Protein AF-A0A529NEW7-F1 (afdb_monomer_lite)

Secondary structure (DSSP, 8-state):
-HHHHHHHHHHHHS-SSHHHHHHHHHHHHHTTT--EEEEEEEPPPSS---HHHHHHT-EEEEEEE-TT-TTSTTTTTT-TTT-TTHHHHHTT-S---GGGTS-TTSTTTSSTT--

pLDDT: mean 74.35, std 9.17, range [50.81, 93.56]

Foldseek 3Di:
DVVVVCVLQVQLVPDPDVLSSQVSNVVSCVVVVDQKDKDWDFDDDPDDDDPVSRVVRDTDIDIDGDPPCVVQPNVLCVDPVNNQCPVVVVVVPPDDDSCVRQPCPDPSCVSPPDD

Radius of gyration: 15.94 Å; chains: 1; bounding box: 38×39×32 Å

Structure (mmCIF, N/CA/C/O backbone):
data_AF-A0A529NEW7-F1
#
_entry.id   AF-A0A529NEW7-F1
#
loop_
_atom_site.group_PDB
_atom_site.id
_atom_site.type_symbol
_atom_site.label_atom_id
_atom_site.label_alt_id
_atom_site.label_comp_id
_atom_site.label_asym_id
_atom_site.label_entity_id
_atom_site.label_seq_id
_atom_site.pdbx_PDB_ins_code
_atom_site.Cartn_x
_atom_site.Cartn_y
_atom_site.Cartn_z
_atom_site.occupancy
_atom_site.B_iso_or_equiv
_atom_site.auth_seq_id
_atom_site.auth_comp_id
_atom_site.auth_asym_id
_atom_site.auth_atom_id
_atom_site.pdbx_PDB_model_num
ATOM 1 N N . MET A 1 1 ? -23.322 -3.957 4.641 1.00 61.03 1 MET A N 1
ATOM 2 C CA . MET A 1 1 ? -21.962 -4.341 4.194 1.00 61.03 1 MET A CA 1
ATOM 3 C C . MET A 1 1 ? -21.056 -3.117 4.119 1.00 61.03 1 MET A C 1
ATOM 5 O O . MET A 1 1 ? -20.051 -3.115 4.811 1.00 61.03 1 MET A O 1
ATOM 9 N N . LEU A 1 2 ? -21.456 -2.055 3.404 1.00 62.28 2 LEU A N 1
ATOM 10 C CA . LEU A 1 2 ? -20.722 -0.779 3.359 1.00 62.28 2 LEU A CA 1
ATOM 11 C C . LEU A 1 2 ? -20.523 -0.141 4.748 1.00 62.28 2 LEU A C 1
ATOM 13 O O . LEU A 1 2 ? -19.419 0.265 5.078 1.00 62.28 2 LEU A O 1
ATOM 17 N N . SER A 1 3 ? -21.563 -0.140 5.589 1.00 65.56 3 SER A N 1
ATOM 18 C CA . SER A 1 3 ? -21.508 0.396 6.959 1.00 65.56 3 SER A CA 1
ATOM 19 C C . SER A 1 3 ? -20.486 -0.310 7.854 1.00 65.56 3 SER A C 1
ATOM 21 O O . SER A 1 3 ? -19.745 0.355 8.561 1.00 65.56 3 SER A O 1
ATOM 23 N N . ARG A 1 4 ? -20.391 -1.646 7.777 1.00 68.94 4 ARG A N 1
ATOM 24 C CA . ARG A 1 4 ? -19.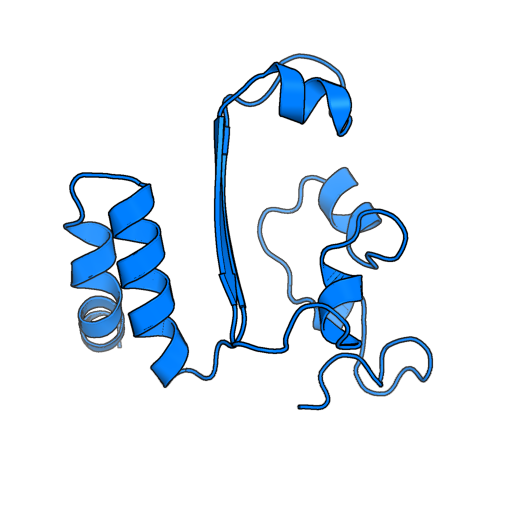399 -2.431 8.536 1.00 68.94 4 ARG A CA 1
ATOM 25 C C . ARG A 1 4 ? -17.976 -2.163 8.050 1.00 68.94 4 ARG A C 1
ATOM 27 O O . ARG A 1 4 ? -17.074 -2.063 8.863 1.00 68.94 4 ARG A O 1
ATOM 34 N N . LEU A 1 5 ? -17.788 -2.021 6.737 1.00 69.75 5 LEU A N 1
ATOM 35 C CA . LEU A 1 5 ? -16.500 -1.651 6.144 1.00 69.75 5 LEU A CA 1
ATOM 36 C C . LEU A 1 5 ? -16.070 -0.243 6.570 1.00 69.75 5 LEU A C 1
ATOM 38 O O . LEU A 1 5 ? -14.916 -0.051 6.937 1.00 69.75 5 LEU A O 1
ATOM 42 N N . MET A 1 6 ? -17.005 0.712 6.578 1.00 73.81 6 MET A N 1
ATOM 43 C CA . MET A 1 6 ? -16.754 2.086 7.015 1.00 73.81 6 MET A CA 1
ATOM 44 C C . MET A 1 6 ? -16.302 2.151 8.471 1.00 73.81 6 MET A C 1
ATOM 46 O O . MET A 1 6 ? -15.347 2.863 8.738 1.00 73.81 6 MET A O 1
ATOM 50 N N . THR A 1 7 ? -16.876 1.347 9.373 1.00 79.50 7 THR A N 1
ATOM 51 C CA . THR A 1 7 ? -16.435 1.288 10.780 1.00 79.50 7 THR A CA 1
ATOM 52 C C . THR A 1 7 ? -14.944 0.969 10.928 1.00 79.50 7 THR A C 1
ATOM 54 O O . THR A 1 7 ? -14.300 1.491 11.830 1.00 79.50 7 THR A O 1
ATOM 57 N N . HIS A 1 8 ? -14.372 0.154 10.037 1.00 81.81 8 HIS A N 1
ATOM 58 C CA . HIS A 1 8 ? -12.942 -0.157 10.082 1.00 81.81 8 HIS A CA 1
ATOM 59 C C . HIS A 1 8 ? -12.075 0.961 9.483 1.00 81.81 8 HIS A C 1
ATOM 61 O O . HIS A 1 8 ? -10.956 1.165 9.930 1.00 81.81 8 HIS A O 1
ATOM 67 N N . VAL A 1 9 ? -12.559 1.715 8.493 1.00 81.75 9 VAL A N 1
ATOM 68 C CA . VAL A 1 9 ? -11.734 2.706 7.768 1.00 81.75 9 VAL A CA 1
ATOM 69 C C . VAL A 1 9 ? -12.030 4.163 8.131 1.00 81.75 9 VAL A C 1
ATOM 71 O O . VAL A 1 9 ? -11.369 5.063 7.621 1.00 81.75 9 VAL A O 1
ATOM 74 N N . GLU A 1 10 ? -12.993 4.415 9.016 1.00 90.06 10 GLU A N 1
ATOM 75 C CA . GLU A 1 10 ? -13.426 5.758 9.422 1.00 90.06 10 GLU A CA 1
ATOM 76 C C . GLU A 1 10 ? -12.279 6.584 10.010 1.00 90.06 10 GLU A C 1
ATOM 78 O O . GLU A 1 10 ? -12.079 7.728 9.607 1.00 90.06 10 GLU A O 1
ATOM 83 N N . ALA A 1 11 ? -11.461 5.983 10.878 1.00 89.56 11 ALA A N 1
ATOM 84 C CA . ALA A 1 11 ? -10.292 6.648 11.450 1.00 89.56 11 ALA A CA 1
ATOM 85 C C . ALA A 1 11 ? -9.264 7.048 10.377 1.00 89.56 11 ALA A C 1
ATOM 87 O O . ALA A 1 11 ? -8.695 8.134 10.442 1.00 89.56 11 ALA A O 1
ATOM 88 N N . ALA A 1 12 ? -9.064 6.205 9.359 1.00 90.44 12 ALA A N 1
ATOM 89 C CA . ALA A 1 12 ? -8.183 6.523 8.239 1.00 90.44 12 ALA A CA 1
ATOM 90 C C . ALA A 1 12 ? -8.754 7.642 7.356 1.00 90.44 12 ALA A C 1
ATOM 92 O O . ALA A 1 12 ? -8.002 8.470 6.851 1.00 90.44 12 ALA A O 1
ATOM 93 N N . TYR A 1 13 ? -10.078 7.687 7.186 1.00 89.19 13 TYR A N 1
ATOM 94 C CA . TYR A 1 13 ? -10.760 8.731 6.420 1.00 89.19 13 TYR A CA 1
ATOM 95 C C . TYR A 1 13 ? -10.756 10.090 7.134 1.00 89.19 13 TYR A C 1
ATOM 97 O O . TYR A 1 13 ? -10.606 11.124 6.489 1.00 89.19 13 TYR A O 1
ATOM 105 N N . ALA A 1 14 ? -10.903 10.092 8.459 1.00 93.56 14 ALA A N 1
ATOM 106 C CA . ALA A 1 14 ? -10.902 11.299 9.283 1.00 93.56 14 ALA A CA 1
ATOM 107 C C . ALA A 1 14 ? -9.491 11.831 9.598 1.00 93.56 14 ALA A C 1
ATOM 109 O O . ALA A 1 14 ? -9.356 12.890 10.215 1.00 93.56 14 ALA A O 1
ATOM 110 N N . ALA A 1 15 ? -8.442 11.101 9.213 1.00 93.25 15 ALA A N 1
ATOM 111 C CA . ALA A 1 15 ? -7.071 11.432 9.558 1.00 93.25 15 ALA A CA 1
ATOM 112 C C . ALA A 1 15 ? -6.609 12.759 8.914 1.00 93.25 15 ALA A C 1
ATOM 114 O O . ALA A 1 15 ? -6.791 12.964 7.711 1.00 93.25 15 ALA A O 1
ATOM 115 N N . PRO A 1 16 ? -5.966 13.660 9.683 1.00 91.94 16 PRO A N 1
ATOM 116 C CA . PRO A 1 16 ? -5.578 14.987 9.202 1.00 91.94 16 PRO A CA 1
ATOM 117 C C . PRO A 1 16 ? -4.339 14.958 8.300 1.00 91.94 16 PRO A C 1
ATOM 119 O O . PRO A 1 16 ? -4.088 15.905 7.554 1.00 91.94 16 PRO A O 1
ATOM 122 N N . THR A 1 17 ? -3.554 13.881 8.364 1.00 87.12 17 THR A N 1
ATOM 123 C CA . THR A 1 17 ? -2.366 13.688 7.539 1.00 87.12 17 THR A CA 1
ATOM 124 C C . THR A 1 17 ? -2.406 12.333 6.846 1.00 87.12 17 THR A C 1
ATOM 126 O O . THR A 1 17 ? -3.041 11.381 7.299 1.00 87.12 17 THR A O 1
ATOM 129 N N . ALA A 1 18 ? -1.692 12.225 5.728 1.00 82.19 18 ALA A N 1
ATOM 130 C CA . ALA A 1 18 ? -1.585 10.965 5.006 1.00 82.19 18 ALA A CA 1
ATOM 131 C C . ALA A 1 18 ? -0.773 9.905 5.786 1.00 82.19 18 ALA A C 1
ATOM 133 O O . ALA A 1 18 ? -0.961 8.706 5.568 1.00 82.19 18 ALA A O 1
ATOM 134 N N . GLU A 1 19 ? 0.092 10.325 6.713 1.00 82.19 19 GLU A N 1
ATOM 135 C CA . GLU A 1 19 ? 0.772 9.426 7.649 1.00 82.19 19 GLU A CA 1
ATOM 136 C C . GLU A 1 19 ? -0.219 8.841 8.662 1.00 82.19 19 GLU A C 1
ATOM 138 O O . GLU A 1 19 ? -0.342 7.619 8.748 1.00 82.19 19 GLU A O 1
ATOM 143 N N . ASP A 1 20 ? -1.010 9.690 9.324 1.00 87.38 20 ASP A N 1
ATOM 144 C CA . ASP A 1 20 ? -2.048 9.261 10.272 1.00 87.38 20 ASP A CA 1
ATOM 145 C C . ASP A 1 20 ? -3.082 8.348 9.598 1.00 87.38 20 ASP A C 1
ATOM 147 O O . ASP A 1 20 ? -3.469 7.318 10.152 1.00 87.38 20 ASP A O 1
ATOM 151 N N . ALA A 1 21 ? -3.469 8.669 8.357 1.00 89.25 21 ALA A N 1
ATOM 152 C CA . ALA A 1 21 ? -4.369 7.840 7.559 1.00 89.25 21 ALA A CA 1
ATOM 153 C C . ALA A 1 21 ? -3.787 6.439 7.327 1.00 89.25 21 ALA A C 1
ATOM 155 O O . ALA A 1 21 ? -4.501 5.440 7.392 1.00 89.25 21 ALA A O 1
ATOM 156 N N . SER A 1 22 ? -2.476 6.357 7.084 1.00 85.75 22 SER A N 1
ATOM 157 C CA . SER A 1 22 ? -1.773 5.091 6.860 1.00 85.75 22 SER A CA 1
ATOM 158 C C . SER A 1 22 ? -1.707 4.241 8.122 1.00 85.75 22 SER A C 1
ATOM 160 O O . SER A 1 22 ? -1.927 3.032 8.053 1.00 85.75 22 SER A O 1
ATOM 162 N N . VAL A 1 23 ? -1.425 4.867 9.268 1.00 86.94 23 VAL A N 1
ATOM 163 C CA . VAL A 1 23 ? -1.381 4.199 10.575 1.00 86.94 23 VAL A CA 1
ATOM 164 C C . VAL A 1 23 ? -2.757 3.657 10.944 1.00 86.94 23 VAL A C 1
ATOM 166 O O . VAL A 1 23 ? -2.887 2.469 11.240 1.00 86.94 23 VAL A O 1
ATOM 169 N N . ALA A 1 24 ? -3.791 4.494 10.850 1.00 89.56 24 ALA A N 1
ATOM 170 C CA . ALA A 1 24 ? -5.162 4.095 11.142 1.00 89.56 24 ALA A CA 1
ATOM 171 C C . ALA A 1 24 ? -5.648 2.979 10.203 1.00 89.56 24 ALA A C 1
ATOM 173 O O . ALA A 1 24 ? -6.288 2.029 10.651 1.00 89.56 24 ALA A O 1
ATOM 174 N N . PHE A 1 25 ? -5.301 3.049 8.913 1.00 88.25 25 PHE A N 1
ATOM 175 C CA . PHE A 1 25 ? -5.662 2.004 7.961 1.00 88.25 25 PHE A CA 1
ATOM 176 C C . PHE A 1 25 ? -4.957 0.678 8.265 1.00 88.25 25 PHE A C 1
ATOM 178 O O . PHE A 1 25 ? -5.594 -0.368 8.193 1.00 88.25 25 PHE A O 1
ATOM 185 N N . PHE A 1 26 ? -3.671 0.685 8.635 1.00 87.38 26 PHE A N 1
ATOM 186 C CA . PHE A 1 26 ? -2.984 -0.554 9.010 1.00 87.38 26 PHE A CA 1
ATOM 187 C C . PHE A 1 26 ? -3.611 -1.204 10.237 1.00 87.38 26 PHE A C 1
ATOM 189 O O . PHE A 1 26 ? -3.938 -2.384 10.167 1.00 87.38 26 PHE A O 1
ATOM 196 N N . ALA A 1 27 ? -3.832 -0.433 11.306 1.00 87.44 27 ALA A N 1
ATOM 197 C CA . ALA A 1 27 ? -4.456 -0.931 12.531 1.00 87.44 27 ALA A CA 1
ATOM 198 C C . ALA A 1 27 ? -5.808 -1.597 12.236 1.00 87.44 27 ALA A C 1
ATOM 200 O O . ALA A 1 27 ? -6.082 -2.696 12.704 1.00 87.44 27 ALA A O 1
ATOM 201 N N . ALA A 1 28 ? -6.614 -0.985 11.367 1.00 88.75 28 ALA A N 1
ATOM 202 C CA . ALA A 1 28 ? -7.870 -1.570 10.920 1.00 88.75 28 ALA A CA 1
ATOM 203 C C . ALA A 1 28 ? -7.697 -2.870 10.121 1.00 88.75 28 ALA A C 1
ATOM 205 O O . ALA A 1 28 ? -8.532 -3.766 10.213 1.00 88.75 28 ALA A O 1
ATOM 206 N N . MET A 1 29 ? -6.647 -2.975 9.303 1.00 85.88 29 MET A N 1
ATOM 207 C CA . MET A 1 29 ? -6.370 -4.151 8.473 1.00 85.88 29 MET A CA 1
ATOM 208 C C . MET A 1 29 ? -5.703 -5.299 9.244 1.00 85.88 29 MET A C 1
ATOM 210 O O . MET A 1 29 ? -5.742 -6.440 8.772 1.00 85.88 29 MET A O 1
ATOM 214 N N . GLU A 1 30 ? -5.131 -5.049 10.425 1.00 82.50 30 GLU A N 1
ATOM 215 C CA . GLU A 1 30 ? -4.619 -6.111 11.302 1.00 82.50 30 GLU A CA 1
ATOM 216 C C . GLU A 1 30 ? -5.725 -7.095 11.705 1.00 82.50 30 GLU A C 1
ATOM 218 O O . GLU A 1 30 ? -5.485 -8.306 11.686 1.00 82.50 30 GLU A O 1
ATOM 223 N N . ASP A 1 31 ? -6.949 -6.609 11.939 1.00 83.69 31 ASP A N 1
ATOM 224 C CA . ASP A 1 31 ? -8.136 -7.438 12.214 1.00 83.69 31 ASP A CA 1
ATOM 225 C C . ASP A 1 31 ? -8.468 -8.396 11.057 1.00 83.69 31 ASP A C 1
ATOM 227 O O . ASP A 1 31 ? -9.048 -9.465 11.251 1.00 83.69 31 ASP A O 1
ATOM 231 N N . PHE A 1 32 ? -8.056 -8.040 9.838 1.00 82.69 32 PHE A N 1
ATOM 232 C CA . PHE A 1 32 ? -8.205 -8.855 8.630 1.00 82.69 32 PHE A CA 1
ATOM 233 C C . PHE A 1 32 ? -6.956 -9.698 8.333 1.00 82.69 32 PHE A C 1
ATOM 235 O O . PHE A 1 32 ? -6.870 -10.365 7.301 1.00 82.69 32 PHE A O 1
ATOM 242 N N . GLY A 1 33 ? -5.980 -9.698 9.243 1.00 81.75 33 GLY A N 1
ATOM 243 C CA . GLY A 1 33 ? -4.771 -10.503 9.164 1.00 81.75 33 GLY A CA 1
ATOM 244 C C . GLY A 1 33 ? -3.673 -9.915 8.283 1.00 81.75 33 GLY A C 1
ATOM 245 O O . GLY A 1 33 ? -2.786 -10.678 7.887 1.00 81.75 33 GLY A O 1
ATOM 246 N N . ALA A 1 34 ? -3.708 -8.613 7.978 1.00 79.38 34 ALA A N 1
ATOM 247 C CA . ALA A 1 34 ? -2.595 -7.935 7.324 1.00 79.38 34 ALA A CA 1
ATOM 248 C C . ALA A 1 34 ? -1.353 -7.941 8.233 1.00 79.38 34 ALA A C 1
ATOM 250 O O . ALA A 1 34 ? -1.423 -7.645 9.423 1.00 79.38 34 ALA A O 1
ATOM 251 N N . SER A 1 35 ? -0.200 -8.301 7.672 1.00 76.19 35 SER A N 1
ATOM 252 C CA . SER A 1 35 ? 1.098 -8.320 8.370 1.00 76.19 35 SER A CA 1
ATOM 253 C C . SER A 1 35 ? 2.076 -7.263 7.848 1.00 76.19 35 SER A C 1
ATOM 255 O O . SER A 1 35 ? 3.142 -7.063 8.435 1.00 76.19 35 SER A O 1
ATOM 257 N N . TYR A 1 36 ? 1.704 -6.599 6.751 1.00 78.25 36 TYR A N 1
ATOM 258 C CA . TYR A 1 36 ? 2.467 -5.564 6.075 1.00 78.25 36 TYR A CA 1
ATOM 259 C C . TYR A 1 36 ? 1.518 -4.571 5.395 1.00 78.25 36 TYR A C 1
ATOM 261 O O . TYR A 1 36 ? 0.602 -4.975 4.676 1.00 78.25 36 TYR A O 1
ATOM 269 N N . LEU A 1 37 ? 1.785 -3.280 5.571 1.00 79.31 37 LEU A N 1
ATOM 270 C CA . LEU A 1 37 ? 1.214 -2.203 4.775 1.00 79.31 37 LEU A CA 1
ATOM 271 C C . LEU A 1 37 ? 2.305 -1.198 4.423 1.00 79.31 37 LEU A C 1
ATOM 273 O O . LEU A 1 37 ? 3.147 -0.827 5.243 1.00 79.31 37 LEU A O 1
ATOM 277 N N . GLN A 1 38 ? 2.251 -0.708 3.191 1.00 80.06 38 GLN A N 1
ATOM 278 C CA . GLN A 1 38 ? 3.045 0.431 2.775 1.00 80.06 38 GLN A CA 1
ATOM 279 C C . GLN A 1 38 ? 2.175 1.403 2.010 1.00 80.06 38 GLN A C 1
ATOM 281 O O . GLN A 1 38 ? 1.550 1.049 1.010 1.00 80.06 38 GLN A O 1
ATOM 286 N N . THR A 1 39 ? 2.207 2.648 2.450 1.00 77.38 39 THR A N 1
ATOM 287 C CA . THR A 1 39 ? 1.630 3.768 1.729 1.00 77.38 39 THR A CA 1
ATOM 288 C C . THR A 1 39 ? 2.760 4.584 1.127 1.00 77.38 39 THR A C 1
ATOM 290 O O . THR A 1 39 ? 3.835 4.761 1.706 1.00 77.38 39 THR A O 1
ATOM 293 N N . ARG A 1 40 ? 2.546 5.024 -0.108 1.00 76.69 40 ARG A N 1
ATOM 294 C CA . ARG A 1 40 ? 3.472 5.907 -0.806 1.00 76.69 40 ARG A CA 1
ATOM 295 C C . ARG A 1 40 ? 2.690 7.103 -1.298 1.00 76.69 40 ARG A C 1
ATOM 297 O O . ARG A 1 40 ? 1.790 6.938 -2.119 1.00 76.69 40 ARG A O 1
ATOM 304 N N . LEU A 1 41 ? 3.070 8.287 -0.839 1.00 72.62 41 LEU A N 1
ATOM 305 C CA . LEU A 1 41 ? 2.608 9.537 -1.417 1.00 72.62 41 LEU A CA 1
ATOM 306 C C . LEU A 1 41 ? 3.789 10.167 -2.139 1.00 72.62 41 LEU A C 1
ATOM 308 O O . LEU A 1 41 ? 4.786 10.518 -1.516 1.00 72.62 41 LEU A O 1
ATOM 312 N N . TYR A 1 42 ? 3.691 10.295 -3.454 1.00 72.12 42 TYR A N 1
ATOM 313 C CA . TYR A 1 42 ? 4.729 10.914 -4.268 1.00 72.12 42 TYR A CA 1
ATOM 314 C C . TYR A 1 42 ? 4.092 11.747 -5.371 1.00 72.12 42 TYR A C 1
ATOM 316 O O . TYR A 1 42 ? 2.971 11.481 -5.815 1.00 72.12 42 TYR A O 1
ATOM 324 N N . ARG A 1 43 ? 4.827 12.755 -5.844 1.00 67.94 43 ARG A N 1
ATOM 325 C CA . ARG A 1 43 ? 4.475 13.427 -7.095 1.00 67.94 43 ARG A CA 1
ATOM 326 C C . ARG A 1 43 ? 4.875 12.504 -8.232 1.00 67.94 43 ARG A C 1
ATOM 328 O O . ARG A 1 43 ? 6.036 12.121 -8.331 1.00 67.94 43 ARG A O 1
ATOM 335 N N . ARG A 1 44 ? 3.921 12.106 -9.073 1.00 72.19 44 ARG A N 1
ATOM 336 C CA . ARG A 1 44 ? 4.224 11.232 -10.209 1.00 72.19 44 ARG A CA 1
ATOM 337 C C . ARG A 1 44 ? 5.176 11.965 -11.173 1.00 72.19 44 ARG A C 1
ATOM 339 O O . ARG A 1 44 ? 4.797 13.031 -11.659 1.00 72.19 44 ARG A O 1
ATOM 346 N N . PRO A 1 45 ? 6.380 11.430 -11.457 1.00 70.06 45 PRO A N 1
ATOM 347 C CA . PRO A 1 45 ? 7.286 12.032 -12.431 1.00 70.06 45 PRO A CA 1
ATOM 348 C C . PRO A 1 45 ? 6.640 12.078 -13.821 1.00 70.06 45 PRO A C 1
ATOM 350 O O . PRO A 1 45 ? 5.964 11.131 -14.219 1.00 70.06 45 PRO A O 1
ATOM 353 N N . ALA A 1 46 ? 6.883 13.152 -14.577 1.00 76.62 46 ALA A N 1
ATOM 354 C CA . ALA A 1 46 ? 6.450 13.255 -15.976 1.00 76.62 46 ALA A CA 1
ATOM 355 C C . ALA A 1 46 ? 7.364 12.483 -16.956 1.00 76.62 46 ALA A C 1
ATOM 357 O O . ALA A 1 46 ? 7.001 12.287 -18.111 1.00 76.62 46 ALA A O 1
ATOM 358 N N . ALA A 1 47 ? 8.548 12.055 -16.501 1.00 72.56 47 ALA A N 1
ATOM 359 C CA . ALA A 1 47 ? 9.522 11.284 -17.276 1.00 72.56 47 ALA A CA 1
ATOM 360 C C . ALA A 1 47 ? 9.342 9.763 -17.093 1.00 72.56 47 ALA A C 1
ATOM 362 O O . ALA A 1 47 ? 8.491 9.314 -16.325 1.00 72.56 47 ALA A O 1
ATOM 363 N N . ILE A 1 48 ? 10.183 8.964 -17.765 1.00 70.31 48 ILE A N 1
ATOM 364 C CA . ILE A 1 48 ? 10.223 7.501 -17.601 1.00 70.31 48 ILE A CA 1
ATOM 365 C C . ILE A 1 48 ? 10.353 7.145 -16.111 1.00 70.31 48 ILE A C 1
ATOM 367 O O . ILE A 1 48 ? 11.218 7.661 -15.392 1.00 70.31 48 ILE A O 1
ATOM 371 N N . LEU A 1 49 ? 9.476 6.251 -15.651 1.00 62.16 49 LEU A N 1
ATOM 372 C CA . LEU A 1 49 ? 9.450 5.789 -14.269 1.00 62.16 49 LEU A CA 1
ATOM 373 C C . LEU A 1 49 ? 10.613 4.822 -14.028 1.00 62.16 49 LEU A C 1
ATOM 375 O O . LEU A 1 49 ? 10.638 3.702 -14.530 1.00 62.16 49 LEU A O 1
ATOM 379 N N . THR A 1 50 ? 11.577 5.273 -13.236 1.00 70.69 50 THR A N 1
ATOM 380 C CA . THR A 1 50 ? 12.696 4.493 -12.703 1.00 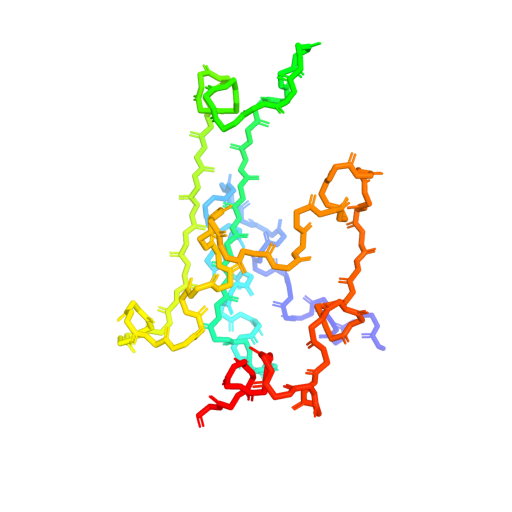70.69 50 THR A CA 1
ATOM 381 C C . THR A 1 50 ? 12.708 4.667 -11.186 1.00 70.69 50 THR A C 1
ATOM 383 O O . THR A 1 50 ? 12.144 5.638 -10.676 1.00 70.69 50 THR A O 1
ATOM 386 N N . SER A 1 51 ? 13.368 3.776 -10.442 1.00 67.06 51 SER A N 1
ATOM 387 C CA . SER A 1 51 ? 13.522 3.945 -8.986 1.00 67.06 51 SER A CA 1
ATOM 388 C C . SER A 1 51 ? 14.159 5.294 -8.636 1.00 67.06 51 SER A C 1
ATOM 390 O O . SER A 1 51 ? 13.711 5.968 -7.711 1.00 67.06 51 SER A O 1
ATOM 392 N N . ALA A 1 52 ? 15.146 5.726 -9.429 1.00 70.44 52 ALA A N 1
ATOM 393 C CA . ALA A 1 52 ? 15.814 7.011 -9.262 1.00 70.44 52 ALA A CA 1
ATOM 394 C C . ALA A 1 52 ? 14.881 8.199 -9.551 1.00 70.44 52 ALA A C 1
ATOM 396 O O . ALA A 1 52 ? 14.825 9.130 -8.751 1.00 70.44 52 ALA A O 1
ATOM 397 N N . SER A 1 53 ? 14.106 8.166 -10.644 1.00 71.25 53 SER A N 1
ATOM 398 C CA . SER A 1 53 ? 13.170 9.256 -10.966 1.00 71.25 53 SER A CA 1
ATOM 399 C C . SER A 1 53 ? 11.998 9.330 -9.985 1.00 71.25 53 SER A C 1
ATOM 401 O O . SER A 1 53 ? 11.561 10.427 -9.648 1.00 71.25 53 SER A O 1
ATOM 403 N N . HIS A 1 54 ? 11.542 8.193 -9.450 1.00 70.69 54 HIS A N 1
ATOM 404 C CA . HIS A 1 54 ? 10.573 8.153 -8.353 1.00 70.69 54 HIS A CA 1
ATOM 405 C C . HIS A 1 54 ? 11.115 8.773 -7.066 1.00 70.69 54 HIS A C 1
ATOM 407 O O . HIS A 1 54 ? 10.402 9.532 -6.418 1.00 70.69 54 HIS A O 1
ATOM 413 N N . TRP A 1 55 ? 12.358 8.456 -6.694 1.00 72.00 55 TRP A N 1
ATOM 414 C CA . TRP A 1 55 ? 12.989 9.021 -5.502 1.00 72.00 55 TRP A CA 1
ATOM 415 C C . TRP A 1 55 ? 13.217 10.529 -5.647 1.00 72.00 55 TRP A C 1
ATOM 417 O O . TRP A 1 55 ? 12.887 11.303 -4.752 1.00 72.00 55 TRP A O 1
ATOM 427 N N . ALA A 1 56 ? 13.706 10.960 -6.812 1.00 76.62 56 ALA A N 1
ATOM 428 C CA . ALA A 1 56 ? 13.974 12.364 -7.113 1.00 76.62 56 ALA A CA 1
ATOM 429 C C . ALA A 1 56 ? 12.706 13.232 -7.163 1.00 76.62 56 ALA A C 1
ATOM 431 O O . ALA A 1 56 ? 12.763 14.413 -6.830 1.00 76.62 56 ALA A O 1
ATOM 432 N N . ALA A 1 57 ? 11.554 12.668 -7.544 1.00 72.75 57 ALA A N 1
ATOM 433 C CA . ALA A 1 57 ? 10.281 13.390 -7.526 1.00 72.75 57 ALA A CA 1
ATOM 434 C C . ALA A 1 57 ? 9.766 13.703 -6.107 1.00 72.75 57 ALA A C 1
ATOM 436 O O . ALA A 1 57 ? 8.809 14.469 -5.950 1.00 72.75 57 ALA A O 1
ATOM 437 N N . GLY A 1 58 ? 10.424 13.156 -5.081 1.00 70.88 58 GLY A N 1
ATOM 438 C CA . GLY A 1 58 ? 10.100 13.375 -3.683 1.00 70.88 58 GLY A CA 1
ATOM 439 C C . GLY A 1 58 ? 8.794 12.705 -3.260 1.00 70.88 58 GLY A C 1
ATOM 440 O O . GLY A 1 58 ? 8.082 12.075 -4.045 1.00 70.88 58 GLY A O 1
ATOM 441 N N . GLY A 1 59 ? 8.477 12.848 -1.978 1.00 71.94 59 GLY A N 1
ATOM 442 C CA . GLY A 1 59 ? 7.353 12.172 -1.344 1.00 71.94 59 GLY A CA 1
ATOM 443 C C . GLY A 1 59 ? 7.768 11.511 -0.041 1.00 71.94 59 GLY A C 1
ATOM 444 O O . GLY A 1 59 ? 8.898 11.678 0.417 1.00 71.94 59 GLY A O 1
ATOM 445 N N . PHE A 1 60 ? 6.854 10.745 0.542 1.00 69.81 60 PHE A N 1
ATOM 446 C CA . PHE A 1 60 ? 7.146 9.925 1.707 1.00 69.81 60 PHE A CA 1
ATOM 447 C C . PHE A 1 60 ? 6.653 8.493 1.498 1.00 69.81 60 PHE A C 1
ATOM 449 O O . PHE A 1 60 ? 5.700 8.222 0.756 1.00 69.81 60 PHE A O 1
ATOM 456 N N . ILE A 1 61 ? 7.352 7.569 2.150 1.00 72.25 61 ILE A N 1
ATOM 457 C CA . ILE A 1 61 ? 6.996 6.158 2.222 1.00 72.25 61 ILE A CA 1
ATOM 458 C C . ILE A 1 61 ? 6.797 5.852 3.698 1.00 72.25 61 ILE A C 1
ATOM 460 O O . ILE A 1 61 ? 7.765 5.874 4.455 1.00 72.25 61 ILE A O 1
ATOM 464 N N . THR A 1 62 ? 5.568 5.533 4.088 1.00 75.12 62 THR A N 1
ATOM 465 C CA . THR A 1 62 ? 5.294 4.989 5.418 1.00 75.12 62 THR A CA 1
ATOM 466 C C . THR A 1 62 ? 5.171 3.482 5.286 1.00 75.12 62 THR A C 1
ATOM 468 O O . THR A 1 62 ? 4.480 2.966 4.403 1.00 75.12 62 THR A O 1
ATOM 471 N N . ARG A 1 63 ? 5.894 2.761 6.142 1.00 77.19 63 ARG A N 1
ATOM 472 C CA . ARG A 1 63 ? 5.897 1.301 6.175 1.00 77.19 63 ARG A CA 1
ATOM 473 C C . ARG A 1 63 ? 5.555 0.832 7.575 1.00 77.19 63 ARG A C 1
ATOM 475 O O . ARG A 1 63 ? 6.240 1.189 8.527 1.00 77.19 63 ARG A O 1
ATOM 482 N N . LEU A 1 64 ? 4.548 -0.024 7.654 1.00 77.88 64 LEU A N 1
ATOM 483 C CA . LEU A 1 64 ? 4.134 -0.698 8.872 1.00 77.88 64 LEU A CA 1
ATOM 484 C C . LEU A 1 64 ? 4.245 -2.199 8.620 1.00 77.88 64 LEU A C 1
ATOM 486 O O . LEU A 1 64 ? 3.698 -2.730 7.654 1.00 77.88 64 LEU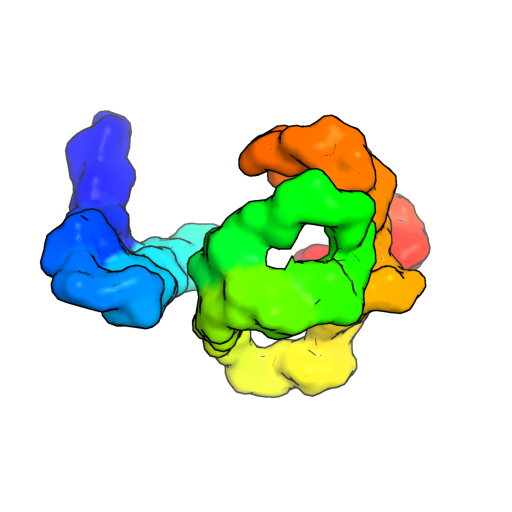 A O 1
ATOM 490 N N . ALA A 1 65 ? 5.040 -2.868 9.443 1.00 77.56 65 ALA A N 1
ATOM 491 C CA . ALA A 1 65 ? 5.289 -4.29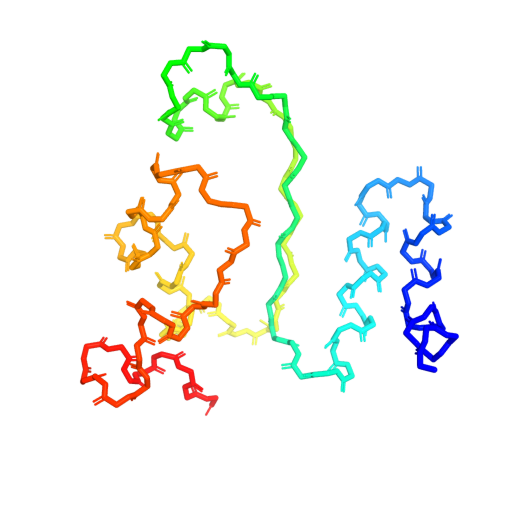6 9.353 1.00 77.56 65 ALA A CA 1
ATOM 492 C C . ALA A 1 65 ? 5.456 -4.858 10.761 1.00 77.56 65 ALA A C 1
ATOM 494 O O . ALA A 1 65 ? 5.911 -4.153 11.666 1.00 77.56 65 ALA A O 1
ATOM 495 N N . ARG A 1 66 ? 5.131 -6.139 10.938 1.00 73.06 66 ARG A N 1
ATOM 496 C CA . ARG A 1 66 ? 5.404 -6.835 12.200 1.00 73.06 66 ARG A CA 1
ATOM 497 C C . ARG A 1 66 ? 6.908 -6.881 12.493 1.00 73.06 66 ARG A C 1
ATOM 499 O O . ARG A 1 66 ? 7.740 -6.896 11.583 1.00 73.06 66 ARG A O 1
ATOM 506 N N . SER A 1 67 ? 7.260 -6.935 13.775 1.00 71.88 67 SER A N 1
ATOM 507 C CA . SER A 1 67 ? 8.641 -7.170 14.202 1.00 71.88 67 SER A CA 1
ATOM 508 C C . SER A 1 67 ? 9.167 -8.498 13.635 1.00 71.88 67 SER A C 1
ATOM 510 O O . SER A 1 67 ? 8.425 -9.470 13.514 1.00 71.88 67 SER A O 1
ATOM 512 N N . GLY A 1 68 ? 10.441 -8.526 13.229 1.00 69.00 68 GLY A N 1
ATOM 513 C CA . GLY A 1 68 ? 11.062 -9.703 12.599 1.00 69.00 68 GLY A CA 1
ATOM 514 C C . GLY A 1 68 ? 10.694 -9.924 11.127 1.00 69.00 68 GLY A C 1
ATOM 515 O O . GLY A 1 68 ? 11.134 -10.900 10.529 1.00 69.00 68 GLY A O 1
ATOM 516 N N . TRP A 1 69 ? 9.915 -9.023 10.519 1.00 70.25 69 TRP A N 1
ATOM 517 C CA . TRP A 1 69 ? 9.607 -9.099 9.093 1.00 70.25 69 TRP A CA 1
ATOM 518 C C . TRP A 1 69 ? 10.839 -8.894 8.185 1.00 70.25 69 TRP A C 1
ATOM 520 O O . TRP A 1 69 ? 10.988 -9.669 7.236 1.00 70.25 69 TRP A O 1
ATOM 530 N N . PRO A 1 70 ? 11.762 -7.940 8.448 1.00 65.56 70 PRO A N 1
ATOM 531 C CA . PRO A 1 70 ? 13.048 -7.896 7.749 1.00 65.56 70 PRO A CA 1
ATOM 532 C C . PRO A 1 70 ? 13.843 -9.193 7.953 1.00 65.56 70 PRO A C 1
ATOM 534 O O . PRO A 1 70 ? 14.105 -9.579 9.089 1.00 65.56 70 PRO A O 1
ATOM 537 N N . GLY A 1 71 ? 14.215 -9.859 6.855 1.00 64.69 71 GLY A N 1
ATOM 538 C CA . GLY A 1 71 ? 14.885 -11.168 6.867 1.00 64.69 71 GLY A CA 1
ATOM 539 C C . GLY A 1 71 ? 13.950 -12.380 6.754 1.00 64.69 71 GLY A C 1
ATOM 540 O O . GLY A 1 71 ? 14.431 -13.503 6.629 1.00 64.69 71 GLY A O 1
ATOM 541 N N . SER A 1 72 ? 12.628 -12.178 6.754 1.00 69.75 72 SER A N 1
ATOM 542 C CA . SER A 1 72 ? 11.678 -13.224 6.358 1.00 69.75 72 SER A CA 1
ATOM 543 C C . SER A 1 72 ? 11.658 -13.397 4.831 1.00 69.75 72 SER A C 1
ATOM 545 O O . SER A 1 72 ? 11.914 -12.421 4.121 1.00 69.75 72 SER A O 1
ATOM 547 N N . PRO A 1 73 ? 11.243 -14.564 4.297 1.00 67.31 73 PRO A N 1
ATOM 548 C CA . PRO A 1 73 ? 10.950 -14.710 2.867 1.00 67.31 73 PRO A CA 1
ATOM 549 C C . PRO A 1 73 ? 9.960 -13.654 2.365 1.00 67.31 73 PRO A C 1
ATOM 551 O O . PRO A 1 73 ? 9.969 -13.306 1.186 1.00 67.31 73 PRO A O 1
ATOM 554 N N . ALA A 1 74 ? 9.135 -13.114 3.275 1.00 65.62 74 ALA A N 1
ATOM 555 C CA . ALA A 1 74 ? 8.181 -12.066 2.972 1.00 65.62 74 ALA A CA 1
ATOM 556 C C . ALA A 1 74 ? 8.757 -10.678 2.731 1.00 65.62 74 ALA A C 1
ATOM 558 O O . ALA A 1 74 ? 8.095 -9.819 2.144 1.00 65.62 74 ALA A O 1
ATOM 559 N N . PHE A 1 75 ? 10.004 -10.467 3.122 1.00 64.75 75 PHE A N 1
ATOM 560 C CA . PHE A 1 75 ? 10.730 -9.244 2.841 1.00 64.75 75 PHE A CA 1
ATOM 561 C C . PHE A 1 75 ? 11.120 -9.127 1.359 1.00 64.75 75 PHE A C 1
ATOM 563 O O . PHE A 1 75 ? 11.054 -8.033 0.786 1.00 64.75 75 PHE A O 1
ATOM 570 N N . ASP A 1 76 ? 11.425 -10.254 0.711 1.00 62.47 76 ASP A N 1
ATOM 571 C CA . ASP A 1 76 ? 11.822 -10.302 -0.701 1.00 62.47 76 ASP A CA 1
ATOM 572 C C . ASP A 1 76 ? 10.683 -9.871 -1.651 1.00 62.47 76 ASP A C 1
ATOM 574 O O . ASP A 1 76 ? 10.952 -9.481 -2.788 1.00 62.47 76 ASP A O 1
ATOM 578 N N . TYR A 1 77 ? 9.424 -9.805 -1.175 1.00 62.25 77 TYR A N 1
ATOM 579 C CA . TYR A 1 77 ? 8.267 -9.270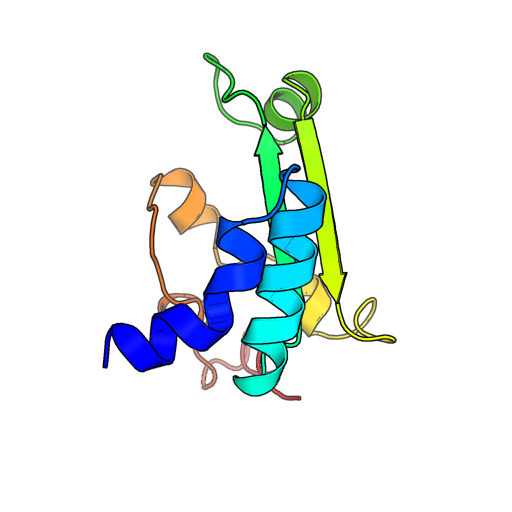 -1.928 1.00 62.25 77 TYR A CA 1
ATOM 580 C C . TYR A 1 77 ? 8.365 -7.808 -2.292 1.00 62.25 77 TYR A C 1
ATOM 582 O O . TYR A 1 77 ? 7.767 -7.368 -3.273 1.00 62.25 77 TYR A O 1
ATOM 590 N N . VAL A 1 78 ? 9.056 -7.031 -1.470 1.00 60.75 78 VAL A N 1
ATOM 591 C CA . VAL A 1 78 ? 9.102 -5.575 -1.610 1.00 60.75 78 VAL A CA 1
ATOM 592 C C . VAL A 1 78 ? 10.449 -5.134 -2.182 1.00 60.75 78 VAL A C 1
ATOM 594 O O . VAL A 1 78 ? 10.585 -3.992 -2.627 1.00 60.75 78 VAL A O 1
ATOM 597 N N . CYS A 1 79 ? 11.429 -6.040 -2.227 1.00 61.03 79 CYS A N 1
ATOM 598 C CA . CYS A 1 79 ? 12.715 -5.798 -2.859 1.00 61.03 79 CYS A CA 1
ATOM 599 C C . CYS A 1 79 ? 12.560 -5.750 -4.385 1.00 61.03 79 CYS A C 1
ATOM 601 O O . CYS A 1 79 ? 12.057 -6.684 -5.000 1.00 61.03 79 CYS A O 1
ATOM 603 N N . PHE A 1 80 ? 13.021 -4.669 -5.017 1.00 55.38 80 PHE A N 1
ATOM 604 C CA . PHE A 1 80 ? 12.935 -4.482 -6.472 1.00 55.38 80 PHE A CA 1
ATOM 605 C C . PHE A 1 80 ? 13.737 -5.504 -7.291 1.00 55.38 80 PHE A C 1
ATOM 607 O O . PHE A 1 80 ? 13.597 -5.527 -8.509 1.00 55.38 80 PHE A O 1
ATOM 614 N N . GLU A 1 81 ? 14.557 -6.333 -6.651 1.00 56.56 81 GLU A N 1
ATOM 615 C CA . GLU A 1 81 ? 15.401 -7.327 -7.316 1.00 56.56 81 GLU A CA 1
ATOM 616 C C . GLU A 1 81 ? 14.670 -8.664 -7.521 1.00 56.56 81 GLU A C 1
ATOM 618 O O . GLU A 1 81 ? 14.848 -9.301 -8.555 1.00 56.56 81 GLU A O 1
ATOM 623 N N . CYS A 1 82 ? 13.783 -9.042 -6.592 1.00 62.38 82 CYS A N 1
ATOM 624 C CA . CYS A 1 82 ? 13.086 -10.338 -6.589 1.00 62.38 82 CYS A CA 1
ATOM 625 C C . CYS A 1 82 ? 11.556 -10.215 -6.697 1.00 62.38 82 CYS A C 1
ATOM 627 O O . CYS A 1 82 ? 10.845 -11.208 -6.550 1.00 62.38 82 CYS A O 1
ATOM 629 N N . ASN A 1 83 ? 11.027 -9.010 -6.934 1.00 68.94 83 ASN A N 1
ATOM 630 C CA . ASN A 1 83 ? 9.588 -8.759 -6.900 1.00 68.94 83 ASN A CA 1
ATOM 631 C C . ASN A 1 83 ? 8.871 -9.333 -8.147 1.00 68.94 83 ASN A C 1
ATOM 633 O O . ASN A 1 83 ? 9.043 -8.801 -9.249 1.00 68.94 83 ASN A O 1
ATOM 637 N N . PRO A 1 84 ? 7.994 -10.346 -8.000 1.00 69.81 84 PRO A N 1
ATOM 638 C CA . PRO A 1 84 ? 7.257 -10.934 -9.125 1.00 69.81 84 PRO A CA 1
ATOM 639 C C . PRO A 1 84 ? 6.258 -9.953 -9.773 1.00 69.81 84 PRO A C 1
ATOM 641 O O . PRO A 1 84 ? 5.760 -10.190 -10.869 1.00 69.81 84 PRO A O 1
ATOM 644 N N . LEU A 1 85 ? 5.989 -8.808 -9.138 1.00 74.06 85 LEU A N 1
ATOM 645 C CA . LEU A 1 85 ? 5.039 -7.796 -9.602 1.00 74.06 85 LEU A CA 1
ATOM 646 C C . LEU A 1 85 ? 5.643 -6.744 -10.538 1.00 74.06 85 LEU A C 1
ATOM 648 O O . LEU A 1 85 ? 4.917 -5.857 -10.991 1.00 74.06 85 LEU A O 1
ATOM 652 N N . LEU A 1 86 ? 6.944 -6.795 -10.845 1.00 69.31 86 LEU A N 1
ATOM 653 C CA . LEU A 1 86 ? 7.584 -5.783 -11.699 1.00 69.31 86 LEU A CA 1
ATOM 654 C C . LEU A 1 86 ? 6.899 -5.643 -13.067 1.00 69.31 86 LEU A C 1
ATOM 656 O O . LEU A 1 86 ? 6.787 -4.526 -13.572 1.00 69.31 86 LEU A O 1
ATOM 660 N N . GLY A 1 87 ? 6.409 -6.742 -13.651 1.00 70.94 87 GLY A N 1
ATOM 661 C CA . GLY A 1 87 ? 5.642 -6.710 -14.903 1.00 70.94 87 GLY A CA 1
ATOM 662 C C . GLY A 1 87 ? 4.330 -5.933 -14.764 1.00 70.94 87 GLY A C 1
ATOM 663 O O . GLY A 1 87 ? 4.056 -5.016 -15.531 1.00 70.94 87 GLY A O 1
ATOM 664 N N . VAL A 1 88 ? 3.577 -6.217 -13.705 1.00 74.31 88 VAL A N 1
ATOM 665 C CA . VAL A 1 88 ? 2.277 -5.593 -13.416 1.00 74.31 88 VAL A CA 1
ATOM 666 C C . VAL A 1 88 ? 2.408 -4.091 -13.147 1.00 74.31 88 VAL A C 1
ATOM 668 O O . VAL A 1 88 ? 1.591 -3.289 -13.604 1.00 74.31 88 VAL A O 1
ATOM 671 N N . ILE A 1 89 ? 3.475 -3.698 -12.445 1.00 66.62 89 ILE A N 1
ATOM 672 C CA . ILE A 1 89 ? 3.818 -2.293 -12.198 1.00 66.62 89 ILE A CA 1
ATOM 673 C C . ILE A 1 89 ? 4.150 -1.581 -13.519 1.00 66.62 89 ILE A C 1
ATOM 675 O O . ILE A 1 89 ? 3.696 -0.455 -13.731 1.00 66.62 89 ILE A O 1
ATOM 679 N N . ARG A 1 90 ? 4.896 -2.226 -14.432 1.00 66.75 90 ARG A N 1
ATOM 680 C CA . ARG A 1 90 ? 5.212 -1.667 -15.764 1.00 66.75 90 ARG A CA 1
ATOM 681 C C . ARG A 1 90 ? 3.959 -1.439 -16.606 1.00 66.75 90 ARG A C 1
ATOM 683 O O . ARG A 1 90 ? 3.864 -0.422 -17.287 1.00 66.75 90 ARG A O 1
ATOM 690 N N . GLU A 1 91 ? 2.982 -2.332 -16.513 1.00 76.62 91 GLU A N 1
ATOM 691 C CA . GLU A 1 91 ? 1.689 -2.220 -17.203 1.00 76.62 91 GLU A CA 1
ATOM 692 C C . GLU A 1 91 ? 0.753 -1.162 -16.595 1.00 76.62 91 GLU A C 1
ATOM 694 O O . GLU A 1 91 ? -0.357 -0.964 -17.082 1.00 76.62 91 GLU A O 1
ATOM 699 N N . SER A 1 92 ? 1.179 -0.455 -15.541 1.00 67.25 92 SER A N 1
ATOM 700 C CA . SER A 1 92 ? 0.373 0.562 -14.852 1.00 67.25 92 SER A CA 1
ATOM 701 C C . SER A 1 92 ? -0.969 0.033 -14.325 1.00 67.25 92 SER A C 1
ATOM 703 O O . SER A 1 92 ? -1.935 0.791 -14.204 1.00 67.25 92 SER A O 1
ATOM 705 N N . ARG A 1 93 ? -1.053 -1.261 -13.984 1.00 74.81 93 ARG A N 1
ATOM 706 C CA . ARG A 1 93 ? -2.262 -1.828 -13.375 1.00 74.81 93 ARG A CA 1
ATOM 707 C C . ARG A 1 93 ? -2.424 -1.285 -11.956 1.00 74.81 93 ARG A C 1
ATOM 709 O O . ARG A 1 93 ? -1.496 -1.305 -11.154 1.00 74.81 93 ARG A O 1
ATOM 716 N N . THR A 1 94 ? -3.624 -0.805 -11.646 1.00 69.00 94 THR A N 1
ATOM 717 C CA . THR A 1 94 ? -3.940 -0.127 -10.376 1.00 69.00 94 THR A CA 1
ATOM 718 C C . THR A 1 94 ? -4.545 -1.054 -9.323 1.00 69.00 94 THR A C 1
ATOM 720 O O . THR A 1 94 ? -4.625 -0.687 -8.154 1.00 69.00 94 THR A O 1
ATOM 723 N N . SER A 1 95 ? -4.961 -2.259 -9.720 1.00 78.12 95 SER A N 1
ATOM 724 C CA . SER A 1 95 ? -5.473 -3.293 -8.824 1.00 78.12 95 SER A CA 1
ATOM 725 C C . SER A 1 95 ? -5.132 -4.676 -9.368 1.00 78.12 95 SER A C 1
ATOM 727 O O . SER A 1 95 ? -5.344 -4.964 -10.550 1.00 78.12 95 SER A O 1
ATOM 729 N N . TYR A 1 96 ? -4.570 -5.515 -8.508 1.00 78.88 96 TYR A N 1
ATOM 730 C CA . TYR A 1 96 ? -4.191 -6.889 -8.807 1.00 78.88 96 TYR A CA 1
ATOM 731 C C . TYR A 1 96 ? -4.020 -7.666 -7.501 1.00 78.88 96 TYR A C 1
ATOM 733 O O . TYR A 1 96 ? -3.714 -7.079 -6.459 1.00 78.88 96 TYR A O 1
ATOM 741 N N . ARG A 1 97 ? -4.212 -8.987 -7.545 1.00 79.69 97 ARG A N 1
ATOM 742 C CA . ARG A 1 97 ? -3.883 -9.862 -6.418 1.00 79.69 97 ARG A CA 1
ATOM 743 C C . ARG A 1 97 ? -2.488 -10.421 -6.625 1.00 79.69 97 ARG A C 1
ATOM 745 O O . ARG A 1 97 ? -2.127 -10.815 -7.726 1.00 79.69 97 ARG A O 1
ATOM 752 N N . PHE A 1 98 ? -1.706 -10.473 -5.554 1.00 75.88 98 PHE A N 1
ATOM 753 C CA . PHE A 1 98 ? -0.352 -11.023 -5.607 1.00 75.88 98 PHE A CA 1
ATOM 754 C C . PHE A 1 98 ? -0.345 -12.495 -6.039 1.00 75.88 98 PHE A C 1
ATOM 756 O O . PHE A 1 98 ? 0.466 -12.882 -6.871 1.00 75.88 98 PHE A O 1
ATOM 763 N N . SER A 1 99 ? -1.301 -13.282 -5.540 1.00 77.94 99 SER A N 1
ATOM 764 C CA . SER A 1 99 ? -1.461 -14.705 -5.865 1.00 77.94 99 SER A CA 1
ATOM 765 C C . SER A 1 99 ? -1.655 -14.986 -7.355 1.00 77.94 99 SER A C 1
ATOM 76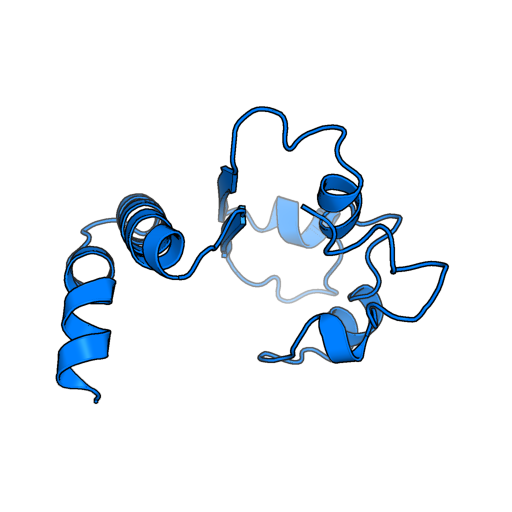7 O O . SER A 1 99 ? -1.402 -16.102 -7.787 1.00 77.94 99 SER A O 1
ATOM 769 N N . ASP A 1 100 ? -2.082 -13.991 -8.138 1.00 83.12 100 ASP A N 1
ATOM 770 C CA . ASP A 1 100 ? -2.237 -14.135 -9.588 1.00 83.12 100 ASP A CA 1
ATOM 771 C C . ASP A 1 100 ? -0.870 -14.161 -10.308 1.00 83.12 100 ASP A C 1
ATOM 773 O O . ASP A 1 100 ? -0.783 -14.617 -11.443 1.00 83.12 100 ASP A O 1
ATOM 777 N N . PHE A 1 101 ? 0.194 -13.672 -9.656 1.00 78.56 101 PHE A N 1
ATOM 778 C CA . PHE A 1 101 ? 1.556 -13.540 -10.204 1.00 78.56 101 PHE A CA 1
ATOM 779 C C . PHE A 1 101 ? 2.618 -14.296 -9.404 1.00 78.56 101 PHE A C 1
ATOM 781 O O . PHE A 1 101 ? 3.737 -14.471 -9.874 1.00 78.56 101 PHE A O 1
ATOM 788 N N . ALA A 1 102 ? 2.272 -14.720 -8.193 1.00 77.38 102 ALA A N 1
ATOM 789 C CA . ALA A 1 102 ? 3.105 -15.527 -7.316 1.00 77.38 102 ALA A CA 1
ATOM 790 C C . ALA A 1 102 ? 2.215 -16.542 -6.578 1.00 77.38 102 ALA A C 1
ATOM 792 O O . ALA A 1 102 ? 1.857 -16.331 -5.411 1.00 77.38 102 ALA A O 1
ATOM 793 N N . PRO A 1 103 ? 1.787 -17.608 -7.279 1.00 79.69 103 PRO A N 1
ATOM 794 C CA . PRO A 1 103 ? 0.906 -18.629 -6.727 1.00 79.69 103 PRO A CA 1
ATOM 795 C C . PRO A 1 103 ? 1.559 -19.375 -5.558 1.00 79.69 103 PRO A C 1
ATOM 797 O O . PRO A 1 103 ? 2.764 -19.611 -5.545 1.00 79.69 103 PRO A O 1
ATOM 800 N N . HIS A 1 104 ? 0.765 -19.774 -4.562 1.00 75.19 104 HIS A N 1
ATOM 801 C CA . HIS A 1 104 ? 1.283 -20.467 -3.373 1.00 75.19 104 HIS A CA 1
ATOM 802 C C . HIS A 1 104 ? 1.802 -21.887 -3.652 1.00 75.19 104 HIS A C 1
ATOM 804 O O . HIS A 1 104 ? 2.583 -22.422 -2.862 1.00 75.19 104 HIS A O 1
ATOM 810 N N . ASP A 1 105 ? 1.325 -22.503 -4.729 1.00 80.69 105 ASP A N 1
ATOM 811 C CA . ASP A 1 105 ? 1.672 -23.845 -5.195 1.00 80.69 105 ASP A CA 1
ATOM 812 C C . ASP A 1 105 ? 2.927 -23.875 -6.077 1.00 80.69 105 ASP A C 1
ATOM 814 O O . ASP A 1 105 ? 3.510 -24.942 -6.269 1.00 80.69 105 ASP A O 1
ATOM 818 N N . ASP A 1 106 ? 3.399 -22.719 -6.543 1.00 77.19 106 ASP A N 1
ATOM 819 C CA . ASP A 1 106 ? 4.683 -22.605 -7.223 1.00 77.19 106 ASP A CA 1
ATOM 820 C C . ASP A 1 106 ? 5.828 -22.698 -6.202 1.00 77.19 106 ASP A C 1
ATOM 822 O O . ASP A 1 106 ? 5.895 -21.927 -5.245 1.00 77.19 106 ASP A O 1
ATOM 826 N N . ALA A 1 107 ? 6.763 -23.629 -6.394 1.00 74.06 107 ALA A N 1
ATOM 827 C CA . ALA A 1 107 ? 7.898 -23.824 -5.492 1.00 74.06 107 ALA A CA 1
ATOM 828 C C . ALA A 1 107 ? 8.794 -22.577 -5.365 1.00 74.06 107 ALA A C 1
ATOM 830 O O . ALA A 1 107 ? 9.389 -22.364 -4.307 1.00 74.06 107 ALA A O 1
ATOM 831 N N . GLN A 1 108 ? 8.857 -21.737 -6.403 1.00 72.81 108 GLN A N 1
ATOM 832 C CA . GLN A 1 108 ? 9.597 -20.475 -6.393 1.00 72.81 108 GLN A CA 1
ATOM 833 C C . GLN A 1 108 ? 8.948 -19.436 -5.468 1.00 72.81 108 GLN A C 1
ATOM 835 O O . GLN A 1 108 ? 9.645 -18.619 -4.865 1.00 72.81 108 GLN A O 1
ATOM 840 N N . TYR A 1 109 ? 7.621 -19.483 -5.333 1.00 69.56 109 TYR A N 1
ATOM 841 C CA . TYR A 1 109 ? 6.816 -18.489 -4.622 1.00 69.56 109 TYR A CA 1
ATOM 842 C C . TYR A 1 109 ? 6.093 -19.058 -3.397 1.00 69.56 109 TYR A C 1
ATOM 844 O O . TYR A 1 109 ? 5.392 -18.350 -2.689 1.00 69.56 109 TYR A O 1
ATOM 852 N N . GLY A 1 110 ? 6.253 -20.338 -3.088 1.00 62.97 110 GLY A N 1
ATOM 853 C CA . GLY A 1 110 ? 5.524 -20.985 -2.005 1.00 62.97 110 GLY A CA 1
ATOM 854 C C . GLY A 1 110 ? 6.002 -20.568 -0.615 1.00 62.97 110 GLY A C 1
ATOM 855 O O . GLY A 1 110 ? 5.234 -20.679 0.337 1.00 62.97 110 GLY A O 1
ATOM 856 N N . ALA A 1 111 ? 7.247 -20.102 -0.467 1.00 66.38 111 ALA A N 1
ATOM 857 C CA . ALA A 1 111 ? 7.795 -19.629 0.813 1.00 66.38 111 ALA A CA 1
ATOM 858 C C . ALA A 1 111 ? 7.140 -18.302 1.231 1.00 66.38 111 ALA A C 1
ATOM 860 O O . ALA A 1 111 ? 6.660 -18.150 2.347 1.00 66.38 111 ALA A O 1
ATOM 861 N N . PHE A 1 112 ? 7.013 -17.420 0.252 1.00 61.50 112 PHE A N 1
ATOM 862 C CA . PHE A 1 112 ? 5.810 -16.704 -0.114 1.00 61.50 112 PHE A CA 1
ATOM 863 C C . PHE A 1 112 ? 4.856 -16.189 1.001 1.00 61.50 112 PHE A C 1
ATOM 865 O O . PHE A 1 112 ? 5.063 -15.284 1.804 1.00 61.50 112 PHE A O 1
ATOM 872 N N . GLY A 1 113 ? 3.695 -16.836 1.022 1.00 54.47 113 GLY A N 1
ATOM 873 C CA . GLY A 1 113 ? 2.626 -16.579 1.979 1.00 54.47 113 GLY A CA 1
ATOM 874 C C . GLY A 1 113 ? 2.607 -17.510 3.185 1.00 54.47 113 GLY A C 1
ATOM 875 O O . GLY A 1 113 ? 1.571 -17.572 3.847 1.00 54.47 113 GLY A O 1
ATOM 876 N N . ARG A 1 114 ? 3.678 -18.267 3.467 1.00 54.88 114 ARG A N 1
ATOM 877 C CA . ARG A 1 114 ? 3.725 -19.104 4.675 1.00 54.88 114 ARG A CA 1
ATOM 878 C C . ARG A 1 114 ? 4.130 -18.223 5.855 1.00 54.88 114 ARG A C 1
ATOM 880 O O . ARG A 1 114 ? 5.234 -17.689 5.881 1.00 54.88 114 ARG A O 1
ATOM 887 N N . ARG A 1 115 ? 3.175 -18.018 6.765 1.00 50.81 115 ARG A N 1
ATOM 888 C CA . ARG A 1 115 ? 3.387 -17.352 8.056 1.00 50.81 115 ARG A CA 1
ATOM 889 C C . ARG A 1 115 ? 4.243 -18.212 8.971 1.00 50.81 115 ARG A C 1
ATOM 891 O O . ARG A 1 115 ? 4.075 -19.450 8.907 1.00 50.81 115 ARG A O 1
#

Sequence (115 aa):
MLSRLMTHVEAAYAAPTAEDASVAFFAAMEDFGASYLQTRLYRRPAAILTSASHWAAGGFITRLARSGWPGSPAFDYVCFECNPLLGVIRESRTSYRFSDFAPHDDAQYGAFGRR